Protein AF-A0A659RC18-F1 (afdb_monomer)

Sequence (124 aa):
MNEFSILCRVLGSLFYRQPQDPLLVPLFTLIREGKLAANWPLEQDDMLARLQKSCDITQISTDYNALFVGEECAVAPYRSAWVEGAEESEVRAFLTSRGMPLAEPPAAHGGAFWVAAYVRAALS

Secondary structure (DSSP, 8-state):
--HHHHHHHHHHHHHHS-TT-GGGHHHHHHHHTTTTGGG--SS-HHHHHHHHHT--HHHHHHHHHHHHSSTT-SS-SSGGGTSTT--HHHHHHHHHHTT---PPTTTTSTHHHHHHHHHHHTT-

InterPro domains:
  IPR036411 TorD-like superfamily [SSF89155] (2-106)
  IPR050289 TorD/DmsD family chaperones [PTHR34227] (2-104)

Organism: NCBI:txid1960126

Mean predicted aligned error: 9.94 Å

pLDDT: mean 72.55, std 14.86, range [32.84, 90.5]

Solvent-accessible surface area (backbone atoms only — not comparable to full-atom values): 7356 Å² total; per-residue (Å²): 131,61,66,66,61,51,52,52,51,53,52,39,46,64,49,59,44,63,72,82,39,76,85,44,50,65,56,56,49,31,34,60,70,57,55,45,62,85,74,47,91,64,100,46,64,72,59,52,54,47,49,27,76,66,70,45,65,69,60,51,37,54,52,47,37,52,34,53,44,72,96,80,24,74,45,74,48,48,64,52,79,79,34,88,91,47,54,68,65,59,56,49,51,52,37,52,77,69,73,44,84,83,68,64,84,75,62,58,38,42,16,51,47,56,47,51,55,48,57,54,64,76,74,109

Foldseek 3Di:
DDLVVVVLVLLLCLQQDQLPPPVCVVVLVCLLVLVVVVSHPDPDSVVSVVSNVPSDSVVSNVLSCCQWNDPNHPDDLDPCVVDPPDDPVVVVVVCVVVVHDDDDPPSSTNSVVVSSVVVVVVVD

Radius of gyration: 15.91 Å; Cα contacts (8 Å, |Δi|>4): 98; chains: 1; bounding box: 38×25×38 Å

Structure (mmCIF, N/CA/C/O backbone):
data_AF-A0A659RC18-F1
#
_entry.id   AF-A0A659RC18-F1
#
loop_
_atom_site.group_PDB
_atom_site.id
_atom_site.type_symbol
_atom_site.label_atom_id
_atom_site.label_alt_id
_atom_site.label_comp_id
_atom_site.label_asym_id
_atom_site.label_entity_id
_atom_site.label_seq_id
_atom_site.pdbx_PDB_ins_code
_atom_site.Cartn_x
_atom_site.Cartn_y
_atom_site.Cartn_z
_atom_site.occupancy
_atom_site.B_iso_or_equiv
_atom_site.auth_seq_id
_atom_site.auth_comp_id
_atom_site.auth_asym_id
_atom_site.auth_atom_id
_atom_site.pdbx_PDB_model_num
ATOM 1 N N . MET A 1 1 ? -19.802 7.600 -10.688 1.00 53.50 1 MET A N 1
ATOM 2 C CA . MET A 1 1 ? -18.357 7.292 -10.590 1.00 53.50 1 MET A CA 1
ATOM 3 C C . MET A 1 1 ? -18.244 5.782 -10.713 1.00 53.50 1 MET A C 1
ATOM 5 O O . MET A 1 1 ? -19.002 5.118 -10.027 1.00 53.50 1 MET A O 1
ATOM 9 N N . ASN A 1 2 ? -17.458 5.253 -11.655 1.00 72.12 2 ASN A N 1
ATOM 10 C CA . ASN A 1 2 ? -17.440 3.813 -11.949 1.00 72.12 2 ASN A CA 1
ATOM 11 C C . ASN A 1 2 ? -16.788 3.051 -10.777 1.00 72.12 2 ASN A C 1
ATOM 13 O O . ASN A 1 2 ? -15.726 3.467 -10.313 1.00 72.12 2 ASN A O 1
ATOM 17 N N . GLU A 1 3 ? -17.403 1.971 -10.305 1.00 70.94 3 GLU A N 1
ATOM 18 C CA . GLU A 1 3 ? -16.924 1.114 -9.207 1.00 70.94 3 GLU A CA 1
ATOM 19 C C . GLU A 1 3 ? -15.474 0.655 -9.412 1.00 70.94 3 GLU A C 1
ATOM 21 O O . GLU A 1 3 ? -14.653 0.707 -8.495 1.00 70.94 3 GLU A O 1
ATOM 26 N N . PHE A 1 4 ? -15.120 0.348 -10.661 1.0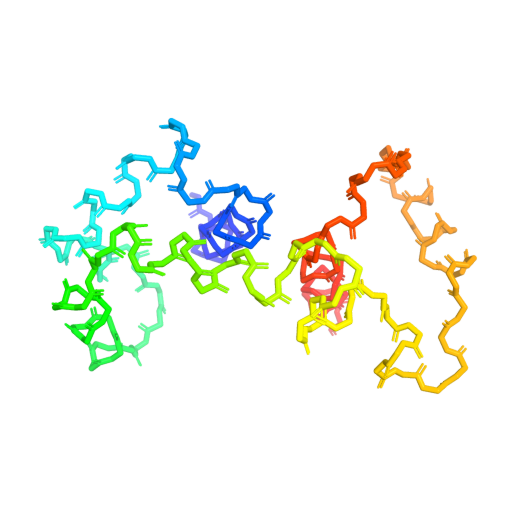0 73.62 4 PHE A N 1
ATOM 27 C CA . PHE A 1 4 ? -13.755 0.023 -11.063 1.00 73.62 4 PHE A CA 1
ATOM 28 C C . PHE A 1 4 ? -12.771 1.146 -10.714 1.00 73.62 4 PHE A C 1
ATOM 30 O O . PHE A 1 4 ? -11.735 0.915 -10.103 1.00 73.62 4 PHE A O 1
ATOM 37 N N . SER A 1 5 ? -13.125 2.400 -11.010 1.00 75.69 5 SER A N 1
ATOM 38 C CA . SER A 1 5 ? -12.246 3.549 -10.755 1.00 75.69 5 SER A CA 1
ATOM 39 C C . SER A 1 5 ? -11.990 3.808 -9.265 1.00 75.69 5 SER A C 1
ATOM 41 O O . SER A 1 5 ? -10.944 4.362 -8.918 1.00 75.69 5 SER A O 1
ATOM 43 N N . ILE A 1 6 ? -12.915 3.398 -8.389 1.00 76.62 6 ILE A N 1
ATOM 44 C CA . ILE A 1 6 ? -12.755 3.489 -6.933 1.00 76.62 6 ILE A CA 1
ATOM 45 C C . ILE A 1 6 ? -11.739 2.446 -6.466 1.00 76.62 6 ILE A C 1
ATOM 47 O O . ILE A 1 6 ? -10.796 2.812 -5.764 1.00 76.62 6 ILE A O 1
ATOM 51 N N . LEU A 1 7 ? -11.859 1.196 -6.929 1.00 79.69 7 LEU A N 1
ATOM 52 C CA . LEU A 1 7 ? -10.868 0.148 -6.662 1.00 79.69 7 LEU A CA 1
ATOM 53 C C . LEU A 1 7 ? -9.463 0.581 -7.089 1.00 79.69 7 LEU A C 1
ATOM 55 O O . LEU A 1 7 ? -8.534 0.516 -6.282 1.00 79.69 7 LEU A O 1
ATOM 59 N N . CYS A 1 8 ? -9.310 1.090 -8.319 1.00 76.38 8 CYS A N 1
ATOM 60 C CA . CYS A 1 8 ? -8.016 1.560 -8.821 1.00 76.38 8 CYS A CA 1
ATOM 61 C C . CYS A 1 8 ? -7.415 2.634 -7.921 1.00 76.38 8 CYS A C 1
ATOM 63 O O . CYS A 1 8 ? -6.219 2.625 -7.646 1.00 76.38 8 CYS A O 1
ATOM 65 N N . ARG A 1 9 ? -8.242 3.596 -7.492 1.00 80.00 9 ARG A N 1
ATOM 66 C CA . ARG A 1 9 ? -7.790 4.707 -6.654 1.00 80.00 9 ARG A CA 1
ATOM 67 C C . ARG A 1 9 ? -7.375 4.232 -5.273 1.00 80.00 9 ARG A C 1
ATOM 69 O O . ARG A 1 9 ? -6.341 4.685 -4.788 1.00 80.00 9 ARG A O 1
ATOM 76 N N . VAL A 1 10 ? -8.153 3.349 -4.651 1.00 82.38 10 VAL A N 1
ATOM 77 C CA . VAL A 1 10 ? -7.850 2.827 -3.314 1.00 82.38 10 VAL A CA 1
ATOM 78 C C . VAL A 1 10 ? -6.563 2.011 -3.351 1.00 82.38 10 VAL A C 1
ATOM 80 O O . VAL A 1 10 ? -5.617 2.341 -2.640 1.00 82.38 10 VAL A O 1
ATOM 83 N N . LEU A 1 11 ? -6.488 1.012 -4.234 1.00 81.69 11 LEU A N 1
ATOM 84 C CA . LEU A 1 11 ? -5.313 0.151 -4.360 1.00 81.69 11 LEU A CA 1
ATOM 85 C C . LEU A 1 11 ? -4.085 0.951 -4.798 1.00 81.69 11 LEU A C 1
ATOM 87 O O . LEU A 1 11 ? -3.044 0.886 -4.153 1.00 81.69 11 LEU A O 1
ATOM 91 N N . GLY A 1 12 ? -4.219 1.781 -5.834 1.00 77.62 12 GLY A N 1
ATOM 92 C CA . GLY A 1 12 ? -3.131 2.633 -6.303 1.00 77.62 12 GLY A CA 1
ATOM 93 C C . GLY A 1 12 ? -2.593 3.551 -5.206 1.00 77.62 12 GLY A C 1
ATOM 94 O O . GLY A 1 12 ? -1.384 3.696 -5.084 1.00 77.62 12 GLY A O 1
ATOM 95 N N . SER A 1 13 ? -3.456 4.115 -4.354 1.00 81.06 13 SER A N 1
ATOM 96 C CA . SER A 1 13 ? -2.995 4.954 -3.240 1.00 81.06 13 SER A CA 1
ATOM 97 C C . SER A 1 13 ? -2.262 4.145 -2.167 1.00 81.06 13 SER A C 1
ATOM 99 O O . SER A 1 13 ? -1.237 4.615 -1.682 1.00 81.06 13 SER A O 1
ATOM 101 N N . LEU A 1 14 ? -2.746 2.944 -1.827 1.00 82.38 14 LEU A N 1
ATOM 102 C CA . LEU A 1 14 ? -2.127 2.070 -0.820 1.00 82.38 14 LEU A CA 1
ATOM 103 C C . LEU A 1 14 ? -0.736 1.571 -1.232 1.00 82.38 14 LEU A C 1
ATOM 105 O O . LEU A 1 14 ? 0.128 1.425 -0.376 1.00 82.38 14 LEU A O 1
ATOM 109 N N . PHE A 1 15 ? -0.516 1.318 -2.524 1.00 76.88 15 PHE A N 1
ATOM 110 C CA . PHE A 1 15 ? 0.777 0.842 -3.029 1.00 76.88 15 PHE A CA 1
ATOM 111 C C . PHE A 1 15 ? 1.737 1.970 -3.427 1.00 76.88 15 PHE A C 1
ATOM 113 O O . PHE A 1 15 ? 2.938 1.735 -3.527 1.00 76.88 15 PHE A O 1
ATOM 120 N N . TYR A 1 16 ? 1.234 3.175 -3.709 1.00 75.94 16 TYR A N 1
ATOM 121 C CA . TYR A 1 16 ? 2.062 4.302 -4.153 1.00 75.94 16 TYR A CA 1
ATOM 122 C C . TYR A 1 16 ? 2.537 5.197 -3.007 1.00 75.94 16 TYR A C 1
ATOM 124 O O . TYR A 1 16 ? 3.594 5.819 -3.107 1.00 75.94 16 TYR A O 1
ATOM 132 N N . ARG A 1 17 ? 1.749 5.313 -1.934 1.00 81.94 17 ARG A N 1
ATOM 133 C CA . ARG A 1 17 ? 2.026 6.233 -0.827 1.00 81.94 17 ARG A CA 1
ATOM 134 C C . ARG A 1 17 ? 2.511 5.478 0.396 1.00 81.94 17 ARG A C 1
ATOM 136 O O . ARG A 1 17 ? 2.076 4.366 0.671 1.00 81.94 17 ARG A O 1
ATOM 143 N N . GLN A 1 18 ? 3.358 6.144 1.174 1.00 82.44 18 GLN A N 1
ATOM 144 C CA . GLN A 1 18 ? 3.715 5.679 2.508 1.00 82.44 18 GLN A CA 1
ATOM 145 C C . GLN A 1 18 ? 2.448 5.550 3.371 1.00 82.44 18 GLN A C 1
ATOM 147 O O . GLN A 1 18 ? 1.622 6.465 3.340 1.00 82.44 18 GLN A O 1
ATOM 152 N N . PRO A 1 19 ? 2.288 4.492 4.187 1.00 84.50 19 PRO A N 1
ATOM 153 C CA . PRO A 1 19 ? 1.102 4.306 5.034 1.00 84.50 19 PRO A CA 1
ATOM 154 C C . PRO A 1 19 ? 0.812 5.459 6.012 1.00 84.50 19 PRO A C 1
ATOM 156 O O . PRO A 1 19 ? -0.311 5.609 6.482 1.00 84.50 19 PRO A O 1
ATOM 159 N N . GLN A 1 20 ? 1.813 6.290 6.309 1.00 84.12 20 GLN A N 1
ATOM 160 C CA . GLN A 1 20 ? 1.698 7.479 7.164 1.00 84.12 20 GLN A CA 1
ATOM 161 C C . GLN A 1 20 ? 1.333 8.760 6.396 1.00 84.12 20 GLN A C 1
ATOM 163 O O . GLN A 1 20 ? 1.202 9.819 7.009 1.00 84.12 20 GLN A O 1
ATOM 168 N N . ASP A 1 21 ? 1.183 8.695 5.069 1.00 86.94 21 ASP A N 1
ATOM 169 C CA . ASP A 1 21 ? 0.783 9.839 4.250 1.00 86.94 21 ASP A CA 1
ATOM 170 C C . ASP A 1 21 ? -0.584 10.369 4.737 1.00 86.94 21 ASP A C 1
ATOM 172 O O . ASP A 1 21 ? -1.550 9.597 4.817 1.00 86.94 21 ASP A O 1
ATOM 176 N N . PRO A 1 22 ? -0.710 11.678 5.039 1.00 86.81 22 PRO A N 1
ATOM 177 C CA . PRO A 1 22 ? -1.967 12.287 5.473 1.00 86.81 22 PRO A CA 1
ATOM 178 C C . PRO A 1 22 ? -3.156 12.001 4.545 1.00 86.81 22 PRO A C 1
ATOM 180 O O . PRO A 1 22 ? -4.298 11.950 5.001 1.00 86.81 22 PRO A O 1
ATOM 183 N N . LEU A 1 23 ? -2.908 11.777 3.251 1.00 86.62 23 LEU A N 1
ATOM 184 C CA . LEU A 1 23 ? -3.944 11.461 2.268 1.00 86.62 23 LEU A CA 1
ATOM 185 C C . LEU A 1 23 ? -4.529 10.051 2.428 1.00 86.62 23 LEU A C 1
ATOM 187 O O . LEU A 1 23 ? -5.636 9.807 1.949 1.00 86.62 23 LEU A O 1
ATOM 191 N N . LEU A 1 24 ? -3.837 9.135 3.114 1.00 87.81 24 LEU A N 1
ATOM 192 C CA . LEU A 1 24 ? -4.349 7.798 3.429 1.00 87.81 24 LEU A CA 1
ATOM 193 C C . LEU A 1 24 ? -5.125 7.743 4.753 1.00 87.81 24 LEU A C 1
ATOM 195 O O . LEU A 1 24 ? -5.860 6.783 4.985 1.00 87.81 24 LEU A O 1
ATOM 199 N N . VAL A 1 25 ? -5.031 8.767 5.606 1.00 89.50 25 VAL A N 1
ATOM 200 C CA . VAL A 1 25 ? -5.714 8.799 6.915 1.00 89.50 25 VAL A CA 1
ATOM 201 C C . VAL A 1 25 ? -7.232 8.563 6.807 1.00 89.50 25 VAL A C 1
ATOM 203 O O . VAL A 1 25 ? -7.756 7.748 7.578 1.00 89.50 25 VAL A O 1
ATOM 206 N N . PRO A 1 26 ? -7.967 9.180 5.855 1.00 89.69 26 PRO A N 1
ATOM 207 C CA . PRO A 1 26 ? -9.396 8.905 5.694 1.00 89.69 26 PRO A CA 1
ATOM 208 C C . PRO A 1 26 ? -9.678 7.456 5.278 1.00 89.69 26 PRO A C 1
ATOM 210 O O . PRO A 1 26 ? -10.664 6.868 5.718 1.00 89.69 26 PRO A O 1
ATOM 213 N N . LEU A 1 27 ? -8.798 6.857 4.469 1.00 88.12 27 LEU A N 1
ATOM 214 C CA . LEU A 1 27 ? -8.936 5.475 4.013 1.00 88.12 27 LEU A CA 1
ATOM 215 C C . LEU A 1 27 ? -8.727 4.483 5.164 1.00 88.12 27 LEU A C 1
ATOM 217 O O . LEU A 1 27 ? -9.544 3.585 5.350 1.00 88.12 27 LEU A O 1
ATOM 221 N N . PHE A 1 28 ? -7.685 4.667 5.978 1.00 88.31 28 PHE A N 1
ATOM 222 C CA . PHE A 1 28 ? -7.466 3.822 7.156 1.00 88.31 28 PHE A CA 1
ATOM 223 C C . PHE A 1 28 ? -8.573 3.984 8.202 1.00 88.31 28 PHE A C 1
ATOM 225 O O . PHE A 1 28 ? -8.967 3.005 8.837 1.00 88.31 28 PHE A O 1
ATOM 232 N N . THR A 1 29 ? -9.132 5.189 8.338 1.00 90.25 29 THR A N 1
ATOM 233 C CA . THR A 1 29 ? -10.331 5.417 9.158 1.00 90.25 29 THR A CA 1
ATOM 234 C C . THR A 1 29 ? -11.515 4.594 8.640 1.00 90.25 29 THR A C 1
ATOM 236 O O . THR A 1 29 ? -12.113 3.846 9.409 1.00 90.25 29 THR A O 1
ATOM 239 N N . LEU A 1 30 ? -11.803 4.637 7.332 1.00 89.75 30 LEU A N 1
ATOM 240 C CA . LEU A 1 30 ? -12.872 3.837 6.715 1.00 89.75 30 LEU A CA 1
ATOM 241 C C . LEU A 1 30 ? -12.679 2.325 6.904 1.00 89.75 30 LEU A C 1
ATOM 243 O O . LEU A 1 30 ? -13.655 1.613 7.143 1.00 89.75 30 LEU A O 1
ATOM 247 N N . ILE A 1 31 ? -11.437 1.840 6.807 1.00 88.44 31 ILE A N 1
ATOM 248 C CA . ILE A 1 31 ? -11.087 0.431 7.040 1.00 88.44 31 ILE A CA 1
ATOM 249 C C . ILE A 1 31 ? -11.387 0.041 8.490 1.00 88.44 31 ILE A C 1
ATOM 251 O O . ILE A 1 31 ? -12.077 -0.949 8.719 1.00 88.44 31 ILE A O 1
ATOM 255 N N . ARG A 1 32 ? -10.928 0.831 9.469 1.00 88.88 32 ARG A N 1
ATOM 256 C CA . ARG A 1 32 ? -11.159 0.570 10.903 1.00 88.88 32 ARG A CA 1
ATOM 257 C C . ARG A 1 32 ? -12.637 0.583 11.275 1.00 88.88 32 ARG A C 1
ATOM 259 O O . ARG A 1 32 ? -13.092 -0.258 12.049 1.00 88.88 32 A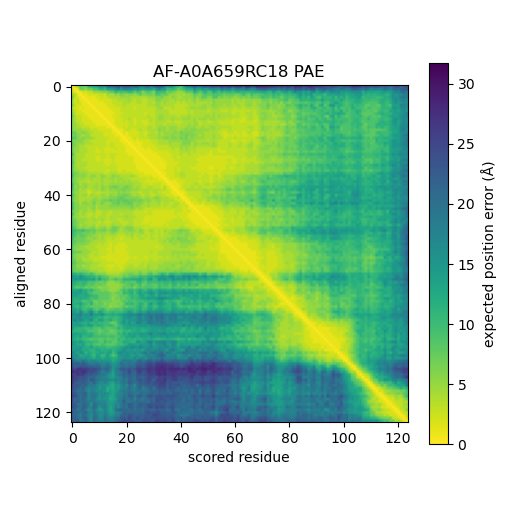RG A O 1
ATOM 266 N N . GLU A 1 33 ? -13.390 1.510 10.696 1.00 90.50 33 GLU A N 1
ATOM 267 C CA . GLU A 1 33 ? -14.835 1.618 10.898 1.00 90.50 33 GLU A CA 1
ATOM 268 C C . GLU A 1 33 ? -15.634 0.533 10.153 1.00 90.50 33 GLU A C 1
ATOM 270 O O . GLU A 1 33 ? -16.852 0.475 10.301 1.00 90.50 33 GLU A O 1
ATOM 275 N N . GLY A 1 34 ? -14.986 -0.313 9.338 1.00 86.88 34 GLY A N 1
ATOM 276 C CA . GLY A 1 34 ? -15.653 -1.346 8.535 1.00 86.88 34 GLY A CA 1
ATOM 277 C C . GLY A 1 34 ? -16.511 -0.785 7.394 1.00 86.88 34 GLY A C 1
ATOM 278 O O . GLY A 1 34 ? -17.234 -1.521 6.730 1.00 86.88 34 GLY A O 1
ATOM 279 N N . LYS A 1 35 ? -16.424 0.523 7.128 1.00 88.75 35 LYS A N 1
ATOM 280 C CA . LYS A 1 35 ? -17.216 1.221 6.102 1.00 88.75 35 LYS A CA 1
ATOM 281 C C . LYS A 1 35 ? -16.673 1.026 4.688 1.00 88.75 35 LYS A C 1
ATOM 283 O O . LYS A 1 35 ? -17.325 1.427 3.723 1.00 88.75 35 LYS A O 1
ATOM 288 N N . LEU A 1 36 ? -15.491 0.418 4.550 1.00 85.00 36 LEU A N 1
ATOM 289 C CA . LEU A 1 36 ? -14.927 0.078 3.246 1.00 85.00 36 LEU A CA 1
ATOM 290 C C . LEU A 1 36 ? -15.822 -0.914 2.488 1.00 85.00 36 LEU A C 1
ATOM 292 O O . LEU A 1 36 ? -16.030 -0.720 1.296 1.00 85.00 36 LEU A O 1
ATOM 296 N N . ALA A 1 37 ? -16.407 -1.901 3.176 1.00 84.00 37 ALA A N 1
ATOM 297 C CA . ALA A 1 37 ? -17.241 -2.938 2.559 1.00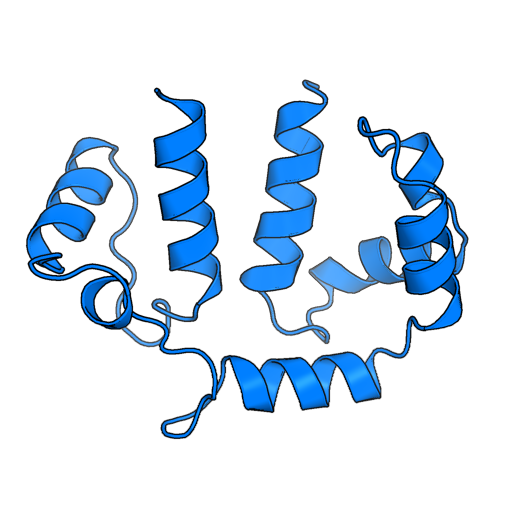 84.00 37 ALA A CA 1
ATOM 298 C C . ALA A 1 37 ? -18.454 -2.369 1.807 1.00 84.00 37 ALA A C 1
ATOM 300 O O . ALA A 1 37 ? -18.753 -2.806 0.705 1.00 84.00 37 ALA A O 1
ATOM 301 N N . ALA A 1 38 ? -19.080 -1.311 2.332 1.00 83.00 38 ALA A N 1
ATOM 302 C CA . ALA A 1 38 ? -20.221 -0.658 1.684 1.00 83.00 38 ALA A CA 1
ATOM 303 C C . ALA A 1 38 ? -19.881 0.006 0.335 1.00 83.00 38 ALA A C 1
ATOM 305 O O . ALA A 1 38 ? -20.780 0.296 -0.448 1.00 83.00 38 ALA A O 1
ATOM 306 N N . ASN A 1 39 ? -18.599 0.277 0.078 1.00 78.81 39 ASN A N 1
ATOM 307 C CA . ASN A 1 39 ? -18.112 0.912 -1.147 1.00 78.81 39 ASN A CA 1
ATOM 308 C C . ASN A 1 39 ? -17.211 -0.027 -1.965 1.00 78.81 39 ASN A C 1
ATOM 310 O O . ASN A 1 39 ? -16.593 0.415 -2.937 1.00 78.81 39 ASN A O 1
ATOM 314 N N . TRP A 1 40 ? -17.088 -1.292 -1.549 1.00 82.81 40 TRP A N 1
ATOM 315 C CA . TRP A 1 40 ? -16.242 -2.279 -2.202 1.00 82.81 40 TRP A CA 1
ATOM 316 C C . TRP A 1 40 ? -17.083 -3.097 -3.186 1.00 82.81 40 TRP A C 1
ATOM 318 O O . TRP A 1 40 ? -18.013 -3.775 -2.764 1.00 82.81 40 TRP A O 1
ATOM 328 N N . PRO A 1 41 ? -16.785 -3.062 -4.492 1.00 80.44 41 PRO A N 1
ATOM 329 C CA . PRO A 1 41 ? -17.629 -3.700 -5.504 1.00 80.44 41 PRO A CA 1
ATOM 330 C C . PRO A 1 41 ? -17.384 -5.211 -5.671 1.00 80.44 41 PRO A C 1
ATOM 332 O O . PRO A 1 41 ? -17.921 -5.813 -6.594 1.00 80.44 41 PRO A O 1
ATOM 335 N N . LEU A 1 42 ? -16.542 -5.829 -4.832 1.00 83.38 42 LEU A N 1
ATOM 336 C CA . LEU A 1 42 ? -16.230 -7.263 -4.888 1.00 83.38 42 LEU A CA 1
ATOM 337 C C . LEU A 1 42 ? -16.780 -7.987 -3.654 1.00 83.38 42 LEU A C 1
ATOM 339 O O . LEU A 1 42 ? -16.687 -7.471 -2.543 1.00 83.38 42 LEU A O 1
ATOM 343 N N . GLU A 1 43 ? -17.244 -9.222 -3.827 1.00 85.06 43 GLU A N 1
ATOM 344 C CA . GLU A 1 43 ? -17.654 -10.095 -2.719 1.00 85.06 43 GLU A CA 1
ATOM 345 C C . GLU A 1 43 ? -16.417 -10.651 -1.989 1.00 85.06 43 GLU A C 1
ATOM 347 O O . GLU A 1 43 ? -15.876 -11.703 -2.330 1.00 85.06 43 GLU A O 1
ATOM 352 N N . GLN A 1 44 ? -15.894 -9.884 -1.028 1.00 83.38 44 GLN A N 1
ATOM 353 C CA . GLN A 1 44 ? -14.657 -10.188 -0.290 1.00 83.38 44 GLN A CA 1
ATOM 354 C C . GLN A 1 44 ? -14.785 -9.903 1.214 1.00 83.38 44 GLN A C 1
ATOM 356 O O . GLN A 1 44 ? -13.812 -9.514 1.868 1.00 83.38 44 GLN A O 1
ATOM 361 N N . ASP A 1 45 ? -15.978 -10.100 1.773 1.00 84.31 45 ASP A N 1
ATOM 362 C CA . ASP A 1 45 ? -16.319 -9.713 3.146 1.00 84.31 45 ASP A CA 1
ATOM 363 C C . ASP A 1 45 ? -15.363 -10.290 4.194 1.00 84.31 45 ASP A C 1
ATOM 365 O O . ASP A 1 45 ? -14.901 -9.564 5.073 1.00 84.31 45 ASP A O 1
ATOM 369 N N . ASP A 1 46 ? -14.968 -11.559 4.0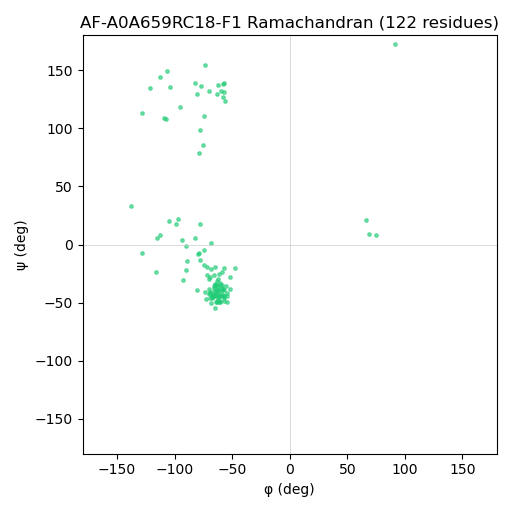61 1.00 84.62 46 ASP A N 1
ATOM 370 C CA . ASP A 1 46 ? -14.028 -12.203 4.986 1.00 84.62 46 ASP A CA 1
ATOM 371 C C . ASP A 1 46 ? -12.648 -11.531 4.984 1.00 84.62 46 ASP A C 1
ATOM 373 O O . ASP A 1 46 ? -12.008 -11.375 6.029 1.00 84.62 46 ASP A O 1
ATOM 377 N N . MET A 1 47 ? -12.174 -11.109 3.810 1.00 83.81 47 MET A N 1
ATOM 378 C CA . MET A 1 47 ? -10.883 -10.438 3.673 1.00 83.81 47 MET A CA 1
ATOM 379 C C . MET A 1 47 ? -10.950 -9.004 4.199 1.00 83.81 47 MET A C 1
ATOM 381 O O . MET A 1 47 ? -10.041 -8.574 4.910 1.00 83.81 47 MET A O 1
ATOM 385 N N . LEU A 1 48 ? -12.045 -8.292 3.926 1.00 84.56 48 LEU A N 1
ATOM 386 C CA . LEU A 1 48 ? -12.284 -6.949 4.452 1.00 84.56 48 LEU A CA 1
ATOM 387 C C . LEU A 1 48 ? -12.453 -6.956 5.978 1.00 84.56 48 LEU A C 1
ATOM 389 O O . LEU A 1 48 ? -11.891 -6.099 6.659 1.00 84.56 48 LEU A O 1
ATOM 393 N N . ALA A 1 49 ? -13.140 -7.954 6.536 1.00 86.00 49 ALA A N 1
ATOM 394 C CA . ALA A 1 49 ? -13.294 -8.128 7.978 1.00 86.00 49 ALA A CA 1
ATOM 395 C C . ALA A 1 49 ? -11.957 -8.440 8.666 1.00 86.00 49 ALA A C 1
ATOM 397 O O . ALA A 1 49 ? -11.690 -7.953 9.768 1.00 86.00 49 ALA A O 1
ATOM 398 N N . ARG A 1 50 ? -11.088 -9.233 8.026 1.00 85.56 50 ARG A N 1
ATOM 399 C CA . ARG A 1 50 ? -9.713 -9.451 8.502 1.00 85.56 50 ARG A CA 1
ATOM 400 C C . ARG A 1 50 ? -8.911 -8.155 8.472 1.00 85.56 50 ARG A C 1
ATOM 402 O O . ARG A 1 50 ? -8.335 -7.803 9.496 1.00 85.56 50 ARG A O 1
ATOM 409 N N . LEU A 1 51 ? -8.940 -7.434 7.349 1.00 84.25 51 LEU A N 1
ATOM 410 C CA . LEU A 1 51 ? -8.248 -6.155 7.178 1.00 84.25 51 LEU A CA 1
ATOM 411 C C . LEU A 1 51 ? -8.677 -5.133 8.240 1.00 84.25 51 LEU A C 1
ATOM 413 O O . LEU A 1 51 ? -7.825 -4.485 8.841 1.00 84.25 51 LEU A O 1
ATOM 417 N N . GLN A 1 52 ? -9.979 -5.031 8.517 1.00 85.12 52 GLN A N 1
ATOM 418 C CA . GLN A 1 52 ? -10.514 -4.182 9.581 1.00 85.12 52 GLN A CA 1
ATOM 419 C C . GLN A 1 52 ? -9.909 -4.539 10.948 1.00 85.12 52 GLN A C 1
ATOM 421 O O . GLN A 1 52 ? -9.469 -3.652 11.681 1.00 85.12 52 GLN A O 1
ATOM 426 N N . LYS A 1 53 ? -9.880 -5.831 11.299 1.00 84.44 53 LYS A N 1
ATOM 427 C CA . LYS A 1 53 ? -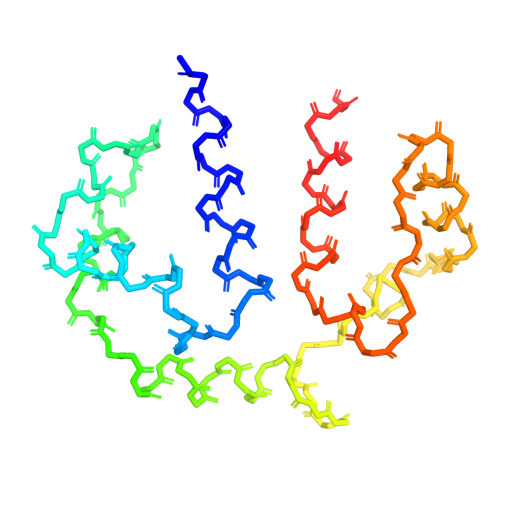9.396 -6.313 12.605 1.00 84.44 53 LYS A CA 1
ATOM 428 C C . LYS A 1 53 ? -7.885 -6.164 12.781 1.00 84.44 53 LYS A C 1
ATOM 430 O O . LYS A 1 53 ? -7.433 -6.000 13.909 1.00 84.44 53 LYS A O 1
ATOM 435 N N . SER A 1 54 ? -7.117 -6.218 11.696 1.00 82.38 54 SER A N 1
ATOM 436 C CA . SER A 1 54 ? -5.652 -6.127 11.706 1.00 82.38 54 SER A CA 1
ATOM 437 C C . SER A 1 54 ? -5.120 -4.772 11.228 1.00 82.38 54 SER A C 1
ATOM 439 O O . SER A 1 54 ? -3.972 -4.679 10.801 1.00 82.38 54 SER A O 1
ATOM 441 N N . CYS A 1 55 ? -5.939 -3.716 11.251 1.00 83.88 55 CYS A N 1
ATOM 442 C CA . CYS A 1 55 ? -5.536 -2.390 10.787 1.00 83.88 55 CYS A CA 1
ATOM 443 C C . CYS A 1 55 ? -4.672 -1.657 11.836 1.00 83.88 55 CYS A C 1
ATOM 445 O O . CYS A 1 55 ? -5.152 -0.766 12.555 1.00 83.88 55 CYS A O 1
ATOM 447 N N . ASP A 1 56 ? -3.389 -2.023 11.896 1.00 85.44 56 ASP A N 1
ATOM 448 C CA . ASP A 1 56 ? -2.334 -1.333 12.647 1.00 85.44 56 ASP A CA 1
ATOM 449 C C . ASP A 1 56 ? -1.392 -0.591 11.688 1.00 85.44 56 ASP A C 1
ATOM 451 O O . ASP A 1 56 ? -0.583 -1.192 10.987 1.00 85.44 56 ASP A O 1
ATOM 455 N N . ILE A 1 57 ? -1.489 0.740 11.671 1.00 84.06 57 ILE A N 1
ATOM 456 C CA . ILE A 1 57 ? -0.711 1.606 10.772 1.00 84.06 57 ILE A CA 1
ATOM 457 C C . ILE A 1 57 ? 0.797 1.495 11.041 1.00 84.06 57 ILE A C 1
ATOM 459 O O . ILE A 1 57 ? 1.593 1.623 10.111 1.00 84.06 57 ILE A O 1
ATOM 463 N N . THR A 1 58 ? 1.201 1.244 12.288 1.00 86.06 58 THR A N 1
ATOM 464 C CA . THR A 1 58 ? 2.620 1.119 12.644 1.00 86.06 58 THR A CA 1
ATOM 465 C C . THR A 1 58 ? 3.191 -0.145 12.025 1.00 86.06 58 THR A C 1
ATOM 467 O O . THR A 1 58 ? 4.183 -0.075 11.302 1.00 86.06 58 THR A O 1
ATOM 470 N N . GLN A 1 59 ? 2.512 -1.277 12.233 1.00 83.00 59 GLN A N 1
ATOM 471 C CA . GLN A 1 59 ? 2.906 -2.556 11.649 1.00 83.00 59 GLN A CA 1
ATOM 472 C C . GLN A 1 59 ? 2.861 -2.509 10.117 1.00 83.00 59 GLN A C 1
ATOM 474 O O . GLN A 1 59 ? 3.832 -2.880 9.467 1.00 83.00 59 GLN A O 1
ATOM 479 N N . ILE A 1 60 ? 1.790 -1.954 9.540 1.00 83.50 60 ILE A N 1
ATOM 480 C CA . ILE A 1 60 ? 1.653 -1.783 8.087 1.00 83.50 60 ILE A CA 1
ATOM 481 C C . ILE A 1 60 ? 2.801 -0.938 7.524 1.00 83.50 60 ILE A C 1
ATOM 483 O O . ILE A 1 60 ? 3.301 -1.236 6.444 1.00 83.50 60 ILE A O 1
ATOM 487 N N . SER A 1 61 ? 3.251 0.101 8.231 1.00 82.88 61 SER A N 1
ATOM 488 C CA . SER A 1 61 ? 4.400 0.886 7.779 1.00 82.88 61 SER A CA 1
ATOM 489 C C . SER A 1 61 ? 5.717 0.127 7.864 1.00 82.88 61 SER A C 1
ATOM 491 O O . SER A 1 61 ? 6.553 0.300 6.978 1.00 82.88 61 SER A O 1
ATOM 493 N N . THR A 1 62 ? 5.926 -0.672 8.909 1.00 81.75 62 THR A N 1
ATOM 494 C CA . THR A 1 62 ? 7.109 -1.533 9.013 1.00 81.75 62 THR A CA 1
ATOM 495 C C . THR A 1 62 ? 7.145 -2.522 7.853 1.00 81.75 62 THR A C 1
ATOM 497 O O . THR A 1 62 ? 8.156 -2.597 7.154 1.00 81.75 62 THR A O 1
ATOM 500 N N . ASP A 1 63 ? 6.025 -3.196 7.592 1.00 79.50 63 ASP A N 1
ATOM 501 C CA . ASP A 1 63 ? 5.899 -4.164 6.505 1.00 79.50 63 ASP A CA 1
ATOM 502 C C . ASP A 1 63 ? 6.065 -3.489 5.137 1.00 79.50 63 ASP A C 1
ATOM 504 O O . ASP A 1 63 ? 6.800 -3.984 4.286 1.00 79.50 63 ASP A O 1
ATOM 508 N N . TYR A 1 64 ? 5.456 -2.317 4.928 1.00 80.94 64 TYR A N 1
ATOM 509 C CA . TYR A 1 64 ? 5.602 -1.552 3.687 1.00 80.94 64 TYR A CA 1
ATOM 510 C C . TYR A 1 64 ? 7.065 -1.195 3.407 1.00 80.94 64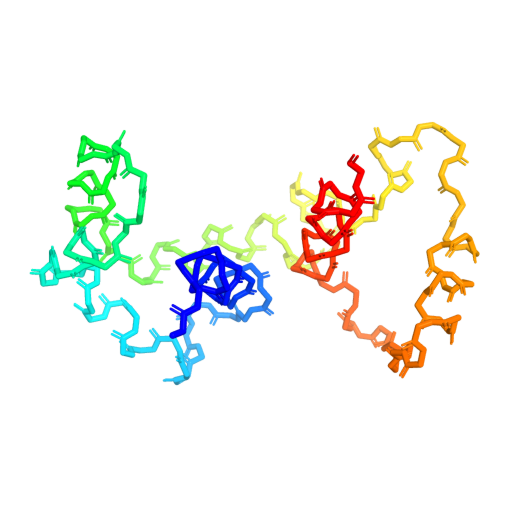 TYR A C 1
ATOM 512 O O . TYR A 1 64 ? 7.535 -1.358 2.281 1.00 80.94 64 TYR A O 1
ATOM 520 N N . ASN A 1 65 ? 7.800 -0.741 4.425 1.00 80.81 65 ASN A N 1
ATOM 521 C CA . ASN A 1 65 ? 9.210 -0.408 4.263 1.00 80.81 65 ASN A CA 1
ATOM 522 C C . ASN A 1 65 ? 10.049 -1.651 3.946 1.00 80.81 65 ASN A C 1
ATOM 524 O O . ASN A 1 65 ? 10.839 -1.609 3.012 1.00 80.81 65 ASN A O 1
ATOM 528 N N . ALA A 1 66 ? 9.832 -2.767 4.647 1.00 78.56 66 ALA A N 1
ATOM 529 C CA . ALA A 1 66 ? 10.544 -4.018 4.377 1.00 78.56 66 ALA A CA 1
ATOM 530 C C . ALA A 1 66 ? 10.263 -4.575 2.968 1.00 78.56 66 ALA A C 1
ATOM 532 O O . ALA A 1 66 ? 11.140 -5.154 2.324 1.00 78.56 66 ALA A O 1
ATOM 533 N N . LEU A 1 67 ? 9.035 -4.403 2.475 1.00 75.75 67 LEU A N 1
ATOM 534 C CA . LEU A 1 67 ? 8.622 -4.922 1.175 1.00 75.75 67 LEU A CA 1
ATOM 535 C C . LEU A 1 67 ? 9.074 -4.039 0.013 1.00 75.75 67 LEU A C 1
ATOM 537 O O . LEU A 1 67 ? 9.456 -4.582 -1.019 1.00 75.75 67 LEU A O 1
ATOM 541 N N . PHE A 1 68 ? 9.020 -2.711 0.155 1.00 75.50 68 PHE A N 1
ATOM 542 C CA . PHE A 1 68 ? 9.081 -1.797 -0.994 1.00 75.50 68 PHE A CA 1
ATOM 543 C C . PHE A 1 68 ? 10.128 -0.685 -0.896 1.00 75.50 68 PHE A C 1
ATOM 545 O O . PHE A 1 68 ? 10.293 0.051 -1.870 1.00 75.50 68 PHE A O 1
ATOM 552 N N . VAL A 1 69 ? 10.802 -0.513 0.246 1.00 75.81 69 VAL A N 1
ATOM 553 C CA . VAL A 1 69 ? 11.691 0.633 0.486 1.00 75.81 69 VAL A CA 1
ATOM 554 C C . VAL A 1 69 ? 13.108 0.165 0.796 1.00 75.81 69 VAL A C 1
ATOM 556 O O . VAL A 1 69 ? 13.328 -0.721 1.613 1.00 75.81 69 VAL A O 1
ATOM 559 N N . GLY A 1 70 ? 14.085 0.821 0.172 1.00 72.19 70 GLY A N 1
ATOM 560 C CA . GLY A 1 70 ? 15.504 0.519 0.352 1.00 72.19 70 GLY A CA 1
ATOM 561 C C . GLY A 1 70 ? 16.043 -0.504 -0.647 1.00 72.19 70 GLY A C 1
ATOM 562 O O . GLY A 1 70 ? 15.312 -1.079 -1.452 1.00 72.19 70 GLY A O 1
ATOM 563 N N . GLU A 1 71 ? 17.360 -0.693 -0.611 1.00 68.19 71 GLU A N 1
ATOM 564 C CA . GLU A 1 71 ? 18.081 -1.561 -1.551 1.00 68.19 71 GLU A CA 1
ATOM 565 C C . GLU A 1 71 ? 17.812 -3.054 -1.302 1.00 68.19 71 GLU A C 1
ATOM 567 O O . GLU A 1 71 ? 17.848 -3.846 -2.238 1.00 68.19 71 GLU A O 1
ATOM 572 N N . GLU A 1 72 ? 17.464 -3.425 -0.066 1.00 71.50 72 GLU A N 1
ATOM 573 C CA . GLU A 1 72 ? 17.133 -4.798 0.348 1.00 71.50 72 GLU A CA 1
ATOM 574 C C . GLU A 1 72 ? 15.618 -5.074 0.370 1.00 71.50 72 GLU A C 1
ATOM 576 O O . GLU A 1 72 ? 15.153 -5.974 1.070 1.00 71.50 72 GLU A O 1
ATOM 581 N N . CYS A 1 73 ? 14.823 -4.289 -0.364 1.00 74.75 73 CYS A N 1
ATOM 582 C CA . CYS A 1 73 ? 13.380 -4.499 -0.416 1.00 74.75 73 CYS A CA 1
ATOM 583 C C . CYS A 1 73 ? 13.041 -5.923 -0.897 1.00 74.75 73 CYS A C 1
ATOM 585 O O . CYS A 1 73 ? 13.557 -6.411 -1.905 1.00 74.75 73 CYS A O 1
ATOM 587 N N . ALA A 1 74 ? 12.159 -6.606 -0.163 1.00 72.00 74 ALA A N 1
ATOM 588 C CA . ALA A 1 74 ? 11.820 -7.999 -0.455 1.00 72.00 74 ALA A CA 1
ATOM 589 C C . ALA A 1 74 ? 11.037 -8.164 -1.771 1.00 72.00 74 ALA A C 1
ATOM 591 O O . ALA A 1 74 ? 11.006 -9.253 -2.347 1.00 72.00 74 ALA A O 1
ATOM 592 N N . VAL A 1 75 ? 10.396 -7.094 -2.254 1.00 71.81 75 VAL A N 1
ATOM 593 C CA . VAL A 1 75 ? 9.697 -7.064 -3.537 1.00 71.81 75 VAL A CA 1
ATOM 594 C C . VAL A 1 75 ? 10.479 -6.188 -4.500 1.00 71.81 75 VAL A C 1
ATOM 596 O O . VAL A 1 75 ? 10.472 -4.963 -4.394 1.00 71.81 75 VAL A O 1
ATOM 599 N N . ALA A 1 76 ? 11.100 -6.826 -5.491 1.00 68.19 76 ALA A N 1
ATOM 600 C CA . ALA A 1 76 ? 11.818 -6.117 -6.536 1.00 68.19 76 ALA A CA 1
ATOM 601 C C . ALA A 1 76 ? 10.885 -5.105 -7.242 1.00 68.19 76 ALA A C 1
ATOM 603 O O . ALA A 1 76 ? 9.847 -5.505 -7.785 1.00 68.19 76 ALA A O 1
ATOM 604 N N . PRO A 1 77 ? 11.236 -3.806 -7.275 1.00 64.81 77 PRO A N 1
ATOM 605 C CA . PRO A 1 77 ? 10.345 -2.751 -7.765 1.00 64.81 77 PRO A CA 1
ATOM 606 C C . PRO A 1 77 ? 10.282 -2.679 -9.299 1.00 64.81 77 PRO A C 1
ATOM 608 O O . PRO A 1 77 ? 9.470 -1.941 -9.858 1.00 64.81 77 PRO A O 1
ATOM 611 N N . TYR A 1 78 ? 11.120 -3.452 -9.992 1.00 68.25 78 TYR A N 1
ATOM 612 C CA . TYR A 1 78 ? 11.257 -3.420 -11.443 1.00 68.25 78 TYR A CA 1
ATOM 613 C C . TYR A 1 78 ? 10.573 -4.617 -12.100 1.00 68.25 78 TYR A C 1
ATOM 615 O O . TYR A 1 78 ? 10.771 -5.762 -11.701 1.00 68.25 78 TYR A O 1
ATOM 623 N N . ARG A 1 79 ? 9.826 -4.364 -13.183 1.00 66.31 79 ARG A N 1
ATOM 624 C CA . ARG A 1 79 ? 9.178 -5.413 -13.993 1.00 66.31 79 ARG A CA 1
ATOM 625 C C . ARG A 1 79 ? 10.168 -6.468 -14.497 1.00 66.31 79 ARG A C 1
ATOM 627 O O . ARG A 1 79 ? 9.806 -7.638 -14.572 1.00 66.31 79 ARG A O 1
ATOM 634 N N . SER A 1 80 ? 11.386 -6.053 -14.837 1.00 68.56 80 SER A N 1
ATOM 635 C CA . SER A 1 80 ? 12.462 -6.923 -15.327 1.00 68.56 80 SER A CA 1
ATOM 636 C C . SER A 1 80 ? 12.847 -8.026 -14.338 1.00 68.56 80 SER A C 1
ATOM 638 O O . SER A 1 80 ? 13.329 -9.070 -14.760 1.00 68.56 80 SER A O 1
ATOM 640 N N . ALA A 1 81 ? 12.580 -7.841 -13.042 1.00 70.38 81 ALA A N 1
ATOM 641 C CA . ALA A 1 81 ? 12.797 -8.871 -12.030 1.00 70.38 81 ALA A CA 1
ATOM 642 C C . ALA A 1 81 ? 11.746 -9.998 -12.066 1.00 70.38 81 ALA A C 1
ATOM 644 O O . ALA A 1 81 ? 11.977 -11.066 -11.509 1.00 70.38 81 ALA A O 1
ATOM 645 N N . TRP A 1 82 ? 10.596 -9.770 -12.709 1.00 68.19 82 TRP A N 1
ATOM 646 C CA . TRP A 1 82 ? 9.449 -10.688 -12.704 1.00 68.19 82 TRP A CA 1
ATOM 647 C C . TRP A 1 82 ? 9.114 -11.251 -14.085 1.00 68.19 82 TRP A C 1
ATOM 649 O O . TRP A 1 82 ? 8.469 -12.292 -14.187 1.00 68.19 82 TRP A O 1
ATOM 659 N N . VAL A 1 83 ? 9.504 -10.550 -15.151 1.00 69.31 83 VAL A N 1
ATOM 660 C CA . VAL A 1 83 ? 9.211 -10.934 -16.533 1.00 69.31 83 VAL A CA 1
ATOM 661 C C . VAL A 1 83 ? 10.505 -10.936 -17.328 1.00 69.31 83 VAL A C 1
ATOM 663 O O . VAL A 1 83 ? 11.101 -9.886 -17.568 1.00 69.31 83 VAL A O 1
ATOM 666 N N . GLU A 1 84 ? 10.913 -12.125 -17.759 1.00 72.31 84 GLU A N 1
ATOM 667 C CA . GLU A 1 84 ? 12.091 -12.309 -18.600 1.00 72.31 84 GL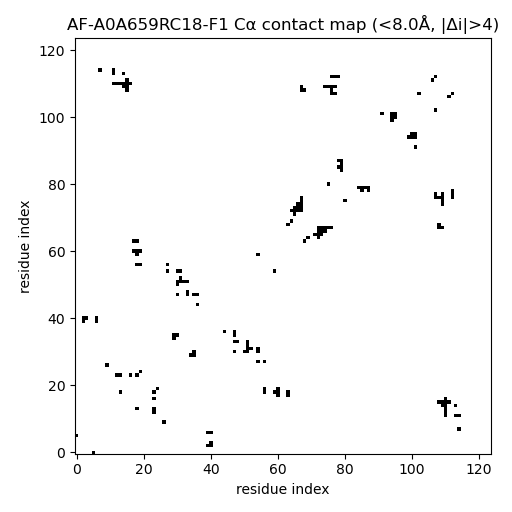U A CA 1
ATOM 668 C C . GLU A 1 84 ? 11.932 -11.540 -19.922 1.00 72.31 84 GLU A C 1
ATOM 670 O O . GLU A 1 84 ? 10.877 -11.576 -20.560 1.00 72.31 84 GLU A O 1
ATOM 675 N N . GLY A 1 85 ? 12.964 -10.778 -20.298 1.00 71.75 85 GLY A N 1
ATOM 676 C CA . GLY A 1 85 ? 12.949 -9.911 -21.481 1.00 71.75 85 GLY A CA 1
ATOM 677 C C . GLY A 1 85 ? 12.133 -8.619 -21.341 1.00 71.75 85 GLY A C 1
ATOM 678 O O . GLY A 1 85 ? 11.943 -7.921 -22.333 1.00 71.75 85 GLY A O 1
ATOM 679 N N . ALA A 1 86 ? 11.629 -8.275 -20.149 1.00 69.62 86 ALA A N 1
ATOM 680 C CA . ALA A 1 86 ? 10.932 -7.007 -19.947 1.00 69.62 86 ALA A CA 1
ATOM 681 C C . ALA A 1 86 ? 11.913 -5.834 -19.827 1.00 69.62 86 ALA A C 1
ATOM 683 O O . ALA A 1 86 ? 12.433 -5.542 -18.750 1.00 69.62 86 ALA A O 1
ATOM 684 N N . GLU A 1 87 ? 12.097 -5.126 -20.935 1.00 72.44 87 GLU A N 1
ATOM 685 C CA . GLU A 1 87 ? 12.926 -3.927 -21.011 1.00 72.44 87 GLU A CA 1
ATOM 686 C C . GLU A 1 87 ? 12.216 -2.705 -20.405 1.00 72.44 87 GLU A C 1
ATOM 688 O O . GLU A 1 87 ? 11.044 -2.424 -20.676 1.00 72.44 87 GLU A O 1
ATOM 693 N N . GLU A 1 88 ? 12.941 -1.911 -19.615 1.00 69.38 88 GLU A N 1
ATOM 694 C CA . GLU A 1 88 ? 12.415 -0.658 -19.049 1.00 69.38 88 GLU A CA 1
ATOM 695 C C . GLU A 1 88 ? 12.049 0.352 -20.152 1.00 69.38 88 GLU A C 1
ATOM 697 O O . GLU A 1 88 ? 11.105 1.138 -20.019 1.00 69.38 88 GLU A O 1
ATOM 702 N N . SER A 1 89 ? 12.755 0.287 -21.285 1.00 73.56 89 SER A N 1
ATOM 703 C CA . SER A 1 89 ? 12.509 1.117 -22.466 1.00 73.56 89 SER A CA 1
ATOM 704 C C . SER A 1 89 ? 11.091 0.944 -23.028 1.00 73.56 89 SER A C 1
ATOM 706 O O . SER A 1 89 ? 10.485 1.936 -23.435 1.00 73.56 89 SER A O 1
ATOM 708 N N . GLU A 1 90 ? 10.514 -0.262 -22.966 1.00 72.56 90 GLU A N 1
ATOM 709 C CA . GLU A 1 90 ? 9.131 -0.526 -23.386 1.00 72.56 90 GLU A CA 1
ATOM 710 C C . GLU A 1 90 ? 8.121 0.194 -22.490 1.00 72.56 90 GLU A C 1
ATOM 712 O O . GLU A 1 90 ? 7.155 0.790 -22.970 1.00 72.56 90 GLU A O 1
ATOM 717 N N . VAL A 1 91 ? 8.351 0.159 -21.175 1.00 70.25 91 VAL A N 1
ATOM 718 C CA . VAL A 1 91 ? 7.473 0.798 -20.187 1.00 70.25 91 VAL A CA 1
ATOM 719 C C . VAL A 1 91 ? 7.535 2.314 -20.343 1.00 70.25 91 VAL A C 1
ATOM 721 O O . VAL A 1 91 ? 6.498 2.977 -20.372 1.00 70.25 91 VAL A O 1
ATOM 724 N N . ARG A 1 92 ? 8.739 2.868 -20.519 1.00 72.12 92 ARG A N 1
ATOM 725 C CA . ARG A 1 92 ? 8.927 4.302 -20.768 1.00 72.12 92 ARG A CA 1
ATOM 726 C C . ARG A 1 92 ? 8.264 4.735 -22.073 1.00 72.12 92 ARG A C 1
ATOM 728 O O . ARG A 1 92 ? 7.520 5.712 -22.065 1.00 72.12 92 ARG A O 1
ATOM 735 N N . ALA A 1 93 ? 8.451 3.984 -23.160 1.00 76.81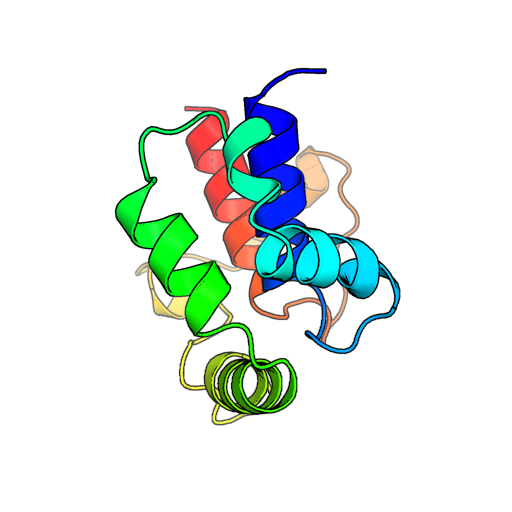 93 ALA A N 1
ATOM 736 C CA . ALA A 1 93 ? 7.803 4.262 -24.441 1.00 76.81 93 ALA A CA 1
ATOM 737 C C . ALA A 1 93 ? 6.270 4.245 -24.322 1.00 76.81 93 ALA A C 1
ATOM 739 O O . ALA A 1 93 ? 5.598 5.144 -24.834 1.00 76.81 93 ALA A O 1
ATOM 740 N N . PHE A 1 94 ? 5.712 3.278 -23.587 1.00 72.81 94 PHE A N 1
ATOM 741 C CA . PHE A 1 94 ? 4.277 3.212 -23.320 1.00 72.81 94 PHE A CA 1
ATOM 742 C C . PHE A 1 94 ? 3.777 4.439 -22.544 1.00 72.81 94 PHE A C 1
ATOM 744 O O . PHE A 1 94 ? 2.819 5.081 -22.979 1.00 72.81 94 PHE A O 1
ATOM 751 N N . LEU A 1 95 ? 4.436 4.814 -21.442 1.00 71.81 95 LEU A N 1
ATOM 752 C CA . LEU A 1 95 ? 4.060 5.983 -20.637 1.00 71.81 95 LEU A CA 1
ATOM 753 C C . LEU A 1 95 ? 4.134 7.283 -21.450 1.00 71.81 95 LEU A C 1
ATOM 755 O O . LEU A 1 95 ? 3.189 8.074 -21.431 1.00 71.81 95 LEU A O 1
ATOM 759 N N . THR A 1 96 ? 5.196 7.467 -22.239 1.00 77.06 96 THR A N 1
ATOM 760 C CA . THR A 1 96 ? 5.337 8.613 -23.148 1.00 77.06 96 THR A CA 1
ATOM 761 C C . THR A 1 96 ? 4.230 8.646 -24.200 1.00 77.06 96 THR A C 1
ATOM 763 O O . THR A 1 96 ? 3.637 9.700 -24.417 1.00 77.06 96 THR A O 1
ATOM 766 N N . SER A 1 97 ? 3.881 7.503 -24.806 1.00 74.81 97 SER A N 1
ATOM 767 C CA . SER A 1 97 ? 2.796 7.427 -25.800 1.00 74.81 97 SER A CA 1
ATOM 768 C C . SER A 1 97 ? 1.426 7.818 -25.233 1.00 74.81 97 SER A C 1
ATOM 770 O O . SER A 1 97 ? 0.548 8.269 -25.965 1.00 74.81 97 SER A O 1
ATOM 772 N N . ARG A 1 98 ? 1.246 7.672 -23.914 1.00 74.12 98 ARG A N 1
ATOM 773 C CA . ARG A 1 98 ? 0.030 8.035 -23.177 1.00 74.12 98 ARG A CA 1
ATOM 774 C C . ARG A 1 98 ? 0.081 9.446 -22.585 1.00 74.12 98 ARG A C 1
ATOM 776 O O . ARG A 1 98 ? -0.854 9.831 -21.889 1.00 74.12 98 ARG A O 1
ATOM 783 N N . GLY A 1 99 ? 1.146 10.210 -22.843 1.00 72.00 99 GLY A N 1
ATOM 784 C CA . GLY A 1 99 ? 1.339 11.551 -22.286 1.00 72.00 99 GLY A CA 1
ATOM 785 C C . GLY A 1 99 ? 1.537 11.559 -20.768 1.00 72.00 99 GLY A C 1
ATOM 786 O O . GLY A 1 99 ? 1.290 12.577 -20.124 1.00 72.00 99 GLY A O 1
ATOM 787 N N . MET A 1 100 ? 1.941 10.430 -20.180 1.00 66.19 100 MET A N 1
ATOM 788 C CA . MET A 1 100 ? 2.198 10.336 -18.747 1.00 66.19 100 MET A CA 1
ATOM 789 C C . MET A 1 100 ? 3.607 10.855 -18.428 1.00 66.19 100 MET A C 1
ATOM 791 O O . MET A 1 100 ? 4.548 10.553 -19.168 1.00 66.19 10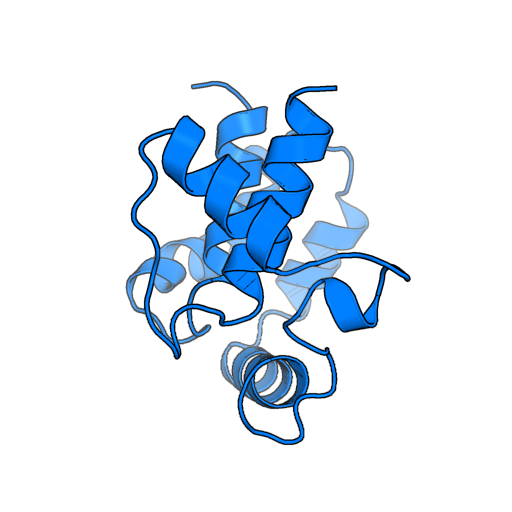0 MET A O 1
ATOM 795 N N . PRO A 1 101 ? 3.783 11.617 -17.334 1.00 63.41 101 PRO A N 1
ATOM 796 C CA . PRO A 1 101 ? 5.100 12.077 -16.923 1.00 63.41 101 PRO A CA 1
ATOM 797 C C . PRO A 1 101 ? 5.989 10.879 -16.576 1.00 63.41 101 PRO A C 1
ATOM 799 O O . PRO A 1 101 ? 5.601 10.002 -15.803 1.00 63.41 101 PRO A O 1
ATOM 802 N N . LEU A 1 102 ? 7.187 10.849 -17.159 1.00 61.97 102 LEU A N 1
ATOM 803 C CA . LEU A 1 102 ? 8.230 9.905 -16.778 1.00 61.97 102 LEU A CA 1
ATOM 804 C C . LEU A 1 102 ? 8.801 10.384 -15.443 1.00 61.97 102 LEU A C 1
ATOM 806 O O . LEU A 1 102 ? 9.410 11.449 -15.383 1.00 61.97 102 LEU A O 1
ATOM 810 N N . ALA A 1 103 ? 8.547 9.648 -14.369 1.00 56.41 103 ALA A N 1
ATOM 811 C CA . ALA A 1 103 ? 9.044 10.024 -13.057 1.00 56.41 103 ALA A CA 1
ATOM 812 C C . ALA A 1 103 ? 10.522 9.605 -12.919 1.00 56.41 103 ALA A C 1
ATOM 814 O O . ALA A 1 103 ? 10.864 8.461 -13.216 1.00 56.41 103 ALA A O 1
ATOM 815 N N . GLU A 1 104 ? 11.401 10.522 -12.501 1.00 47.34 104 GLU A N 1
ATOM 816 C CA . GLU A 1 104 ? 12.799 10.202 -12.164 1.00 47.34 104 GLU A CA 1
ATOM 817 C C . GLU A 1 104 ? 12.891 9.454 -10.814 1.00 47.34 104 GLU A C 1
ATOM 819 O O . GLU A 1 104 ? 11.998 9.590 -9.967 1.00 47.34 104 GLU A O 1
ATOM 824 N N . PRO A 1 105 ? 13.942 8.643 -10.573 1.00 49.84 105 PRO A N 1
ATOM 825 C CA . PRO A 1 105 ? 14.075 7.882 -9.331 1.00 49.84 105 PRO A CA 1
ATOM 826 C C . PRO A 1 105 ? 14.165 8.839 -8.128 1.00 49.84 105 PRO A C 1
ATOM 828 O O . PRO A 1 105 ? 14.874 9.840 -8.218 1.00 49.84 105 PRO A O 1
ATOM 831 N N . PRO A 1 106 ? 13.475 8.568 -7.000 1.00 44.62 106 PRO A N 1
ATOM 832 C CA . PRO A 1 106 ? 12.965 7.270 -6.560 1.00 44.62 106 PRO A CA 1
ATOM 833 C C . PRO A 1 106 ? 11.474 7.031 -6.859 1.00 44.62 106 PRO A C 1
ATOM 835 O O . PRO A 1 106 ? 10.882 6.117 -6.294 1.00 44.62 106 PRO A O 1
ATOM 838 N N . ALA A 1 107 ? 10.843 7.790 -7.760 1.00 41.75 107 ALA A N 1
ATOM 839 C CA . ALA A 1 107 ? 9.421 7.620 -8.091 1.00 41.75 107 ALA A CA 1
ATOM 840 C C . ALA A 1 107 ? 9.082 6.308 -8.844 1.00 41.75 107 ALA A C 1
ATOM 842 O O . ALA A 1 107 ? 7.916 6.037 -9.123 1.00 41.75 107 ALA A O 1
ATOM 843 N N . ALA A 1 108 ? 10.086 5.458 -9.091 1.00 45.53 108 ALA A N 1
ATOM 844 C CA . ALA A 1 108 ? 9.949 4.042 -9.438 1.00 45.53 108 ALA A CA 1
ATOM 845 C C . ALA A 1 108 ? 9.648 3.136 -8.217 1.00 45.53 108 ALA A C 1
ATOM 847 O O . ALA A 1 108 ? 9.839 1.925 -8.283 1.00 45.53 108 ALA A O 1
ATOM 848 N N . HIS A 1 109 ? 9.194 3.701 -7.090 1.00 50.59 109 HIS A N 1
ATOM 849 C CA . HIS A 1 109 ? 8.674 2.931 -5.956 1.00 50.59 109 HIS A CA 1
ATOM 850 C C . HIS A 1 109 ? 7.503 2.043 -6.411 1.00 50.59 109 HIS A C 1
ATOM 852 O O . HIS A 1 109 ? 6.654 2.474 -7.197 1.00 50.59 109 HIS A O 1
ATOM 858 N N . GLY A 1 110 ? 7.459 0.806 -5.903 1.00 47.22 110 GLY A N 1
ATOM 859 C CA . GLY A 1 110 ? 6.655 -0.321 -6.402 1.00 47.22 110 GLY A CA 1
ATOM 860 C C . GLY A 1 110 ? 5.174 -0.060 -6.720 1.00 47.22 110 GLY A C 1
ATOM 861 O O . GLY A 1 110 ? 4.598 -0.778 -7.536 1.00 47.22 110 GLY A O 1
ATOM 862 N N . GLY A 1 111 ? 4.547 0.991 -6.186 1.00 46.56 111 GLY A N 1
ATOM 863 C CA . GLY A 1 111 ? 3.201 1.410 -6.584 1.00 46.56 111 GLY A CA 1
ATOM 864 C C . GLY A 1 111 ? 3.049 1.801 -8.055 1.00 46.56 111 GLY A C 1
ATOM 865 O O . GLY A 1 111 ? 2.004 1.529 -8.645 1.00 46.56 111 GLY A O 1
ATOM 866 N N . ALA A 1 112 ? 4.080 2.373 -8.687 1.00 48.25 112 ALA A N 1
ATOM 867 C CA . ALA A 1 112 ? 4.031 2.718 -10.111 1.00 48.25 112 ALA A CA 1
ATOM 868 C C . ALA A 1 112 ? 3.930 1.466 -11.003 1.00 48.25 112 ALA A C 1
ATOM 870 O O . ALA A 1 112 ? 3.212 1.473 -12.006 1.00 48.25 112 ALA A O 1
ATOM 871 N N . PHE A 1 113 ? 4.583 0.368 -10.603 1.00 49.00 113 PHE A N 1
ATOM 872 C CA . PHE A 1 113 ? 4.509 -0.913 -11.302 1.00 49.00 113 PHE A CA 1
ATOM 873 C C . PHE A 1 113 ? 3.112 -1.534 -11.204 1.00 49.00 113 PHE A C 1
ATOM 875 O O . PHE A 1 113 ? 2.560 -1.937 -12.226 1.00 49.00 113 PHE A O 1
ATOM 882 N N . TRP A 1 114 ? 2.499 -1.548 -10.016 1.00 51.78 114 TRP A N 1
ATOM 883 C CA . TRP A 1 114 ? 1.143 -2.080 -9.846 1.00 51.78 114 TRP A CA 1
ATOM 884 C C . TRP A 1 114 ? 0.099 -1.264 -10.612 1.00 51.78 114 TRP A C 1
ATOM 886 O O . TRP A 1 114 ? -0.778 -1.844 -11.249 1.00 51.78 114 TRP A O 1
ATOM 896 N N . VAL A 1 115 ? 0.231 0.067 -10.644 1.00 45.72 115 VAL A N 1
ATOM 897 C CA . VAL A 1 115 ? -0.634 0.934 -11.460 1.00 45.72 115 VAL A CA 1
ATOM 898 C C . VAL A 1 115 ? -0.428 0.672 -12.959 1.00 45.72 115 VAL A C 1
ATOM 900 O O . VAL A 1 115 ? -1.409 0.565 -13.691 1.00 45.72 115 VAL A O 1
ATOM 903 N N . ALA A 1 116 ? 0.810 0.498 -13.433 1.00 42.41 116 ALA A N 1
ATOM 904 C CA . ALA A 1 116 ? 1.094 0.203 -14.842 1.00 42.41 116 ALA A CA 1
ATOM 905 C C . ALA A 1 116 ? 0.631 -1.205 -15.270 1.00 42.41 116 ALA A C 1
ATOM 907 O O . ALA A 1 116 ? 0.043 -1.365 -16.343 1.00 42.41 116 ALA A O 1
ATOM 908 N N . ALA A 1 117 ? 0.844 -2.222 -14.429 1.00 48.16 117 ALA A N 1
ATOM 909 C CA . ALA A 1 117 ? 0.367 -3.586 -14.652 1.00 48.16 117 ALA A CA 1
ATOM 910 C C . ALA A 1 117 ? -1.167 -3.638 -14.687 1.00 48.16 117 ALA A C 1
ATOM 912 O O . ALA A 1 117 ? -1.749 -4.266 -15.572 1.00 48.16 117 ALA A O 1
ATOM 913 N N . TYR A 1 118 ? -1.822 -2.903 -13.786 1.00 45.88 118 TYR A N 1
ATOM 914 C CA . TYR A 1 118 ? -3.274 -2.789 -13.744 1.00 45.88 118 TYR A CA 1
ATOM 915 C C . TYR A 1 118 ? -3.844 -2.057 -14.967 1.00 45.88 118 TYR A C 1
ATOM 917 O O . TYR A 1 118 ? -4.795 -2.536 -15.576 1.00 45.88 118 TYR A O 1
ATOM 925 N N . VAL A 1 119 ? -3.247 -0.933 -15.387 1.00 42.41 119 VAL A N 1
ATOM 926 C CA . VAL A 1 119 ? -3.664 -0.208 -16.604 1.00 42.41 119 VAL A CA 1
ATOM 927 C C . VAL A 1 119 ? -3.532 -1.088 -17.850 1.00 42.41 119 VAL A C 1
ATOM 929 O O . VAL A 1 119 ? -4.372 -1.002 -18.741 1.00 42.41 119 VAL A O 1
ATOM 932 N N . ARG A 1 120 ? -2.527 -1.969 -17.913 1.00 36.62 120 ARG A N 1
ATOM 933 C CA . ARG A 1 120 ? -2.384 -2.929 -19.015 1.00 36.62 120 ARG A CA 1
ATOM 934 C C . ARG A 1 120 ? -3.457 -4.022 -18.985 1.00 36.62 120 ARG A C 1
ATOM 936 O O . ARG A 1 120 ? -4.003 -4.319 -20.038 1.00 36.62 120 ARG A O 1
ATOM 943 N N . ALA A 1 121 ? -3.774 -4.576 -17.814 1.00 38.06 121 ALA A N 1
ATOM 944 C CA . ALA A 1 121 ? -4.826 -5.587 -17.654 1.00 38.06 121 ALA A CA 1
ATOM 945 C C . ALA A 1 121 ? -6.247 -5.026 -17.868 1.00 38.06 121 ALA A C 1
ATOM 947 O O . ALA A 1 121 ? -7.138 -5.746 -18.292 1.00 38.06 121 ALA A O 1
ATOM 948 N N . ALA A 1 122 ? -6.463 -3.736 -17.598 1.00 32.84 122 ALA A N 1
ATOM 949 C CA . ALA A 1 122 ? -7.743 -3.054 -17.803 1.00 32.84 122 ALA A CA 1
ATOM 950 C C . ALA A 1 122 ? -8.024 -2.671 -19.270 1.00 32.84 122 ALA A C 1
ATOM 952 O O . ALA A 1 122 ? -9.135 -2.257 -19.596 1.00 32.84 122 ALA A O 1
ATOM 953 N N . LEU A 1 123 ? -7.005 -2.729 -20.134 1.00 35.22 123 LEU A N 1
ATOM 954 C CA . LEU A 1 123 ? -7.066 -2.330 -21.545 1.00 35.22 123 LEU A CA 1
ATOM 955 C C . LEU A 1 123 ? -6.911 -3.520 -22.511 1.00 35.22 123 LEU A C 1
ATOM 957 O O . LEU A 1 123 ? -6.787 -3.301 -23.717 1.00 35.22 123 LEU A O 1
ATOM 961 N N . SER A 1 124 ? -6.910 -4.747 -21.984 1.00 35.00 124 SER A N 1
ATOM 962 C CA . SER A 1 124 ? -6.940 -6.020 -22.718 1.00 35.00 124 SER A CA 1
ATOM 963 C C . SER A 1 124 ? -8.277 -6.714 -22.520 1.00 35.00 124 SER A C 1
ATOM 965 O O . SER A 1 124 ? -8.815 -7.228 -23.520 1.00 35.00 124 SER A O 1
#